Protein AF-A0A093YJV6-F1 (afdb_monomer_lite)

Foldseek 3Di:
DDDDDDDDDDDDDDDDDDDDDDDDDDDDDDDDDDDDDDDDDDDDDPPDPPDPDPPCVVVVVVVVVVVVVVVVVVVCVVCVPVVVVVVVVVVVVVVVVVVVVVVVVVVVVVVVVVVVVVVVVVVVVVVVVVD

Structure (mmCIF, N/CA/C/O backbone):
data_AF-A0A093YJV6-F1
#
_entry.id   AF-A0A093YJV6-F1
#
loop_
_atom_site.group_PDB
_atom_site.id
_atom_site.type_symbol
_atom_site.label_atom_id
_atom_site.label_alt_id
_atom_site.label_comp_id
_atom_site.label_asym_id
_atom_site.label_entity_id
_atom_site.label_seq_id
_atom_site.pdbx_PDB_ins_code
_atom_site.Cartn_x
_atom_site.Cartn_y
_atom_site.Cartn_z
_atom_site.occupancy
_atom_site.B_iso_or_equiv
_atom_site.auth_seq_id
_atom_site.auth_comp_id
_atom_site.auth_asym_id
_atom_site.auth_atom_id
_atom_site.pdbx_PDB_model_num
ATOM 1 N N . MET A 1 1 ? 26.295 18.962 10.779 1.00 40.34 1 MET A N 1
ATOM 2 C CA . MET A 1 1 ? 26.362 17.560 10.318 1.00 40.34 1 MET A CA 1
ATOM 3 C C . MET A 1 1 ? 25.933 16.682 11.474 1.00 40.34 1 MET A C 1
ATOM 5 O O . MET A 1 1 ? 26.661 16.604 12.450 1.00 40.34 1 MET A O 1
ATOM 9 N N . THR A 1 2 ? 24.748 16.083 11.401 1.00 44.16 2 THR A N 1
ATOM 10 C CA . THR A 1 2 ? 24.275 15.156 12.436 1.00 44.16 2 THR A CA 1
ATOM 11 C C . THR A 1 2 ? 23.450 14.092 11.728 1.00 44.16 2 THR A C 1
ATOM 13 O O . THR A 1 2 ? 22.290 14.324 11.390 1.00 44.16 2 THR A O 1
ATOM 16 N N . GLN A 1 3 ? 24.083 12.967 11.393 1.00 48.16 3 GLN A N 1
ATOM 17 C CA . GLN A 1 3 ? 23.383 11.819 10.828 1.00 48.16 3 GLN A CA 1
ATOM 18 C C . GLN A 1 3 ? 22.896 10.914 11.958 1.00 48.16 3 GLN A C 1
ATOM 20 O O . GLN A 1 3 ? 23.617 10.616 12.908 1.00 48.16 3 GLN A O 1
ATOM 25 N N . LYS A 1 4 ? 21.614 10.5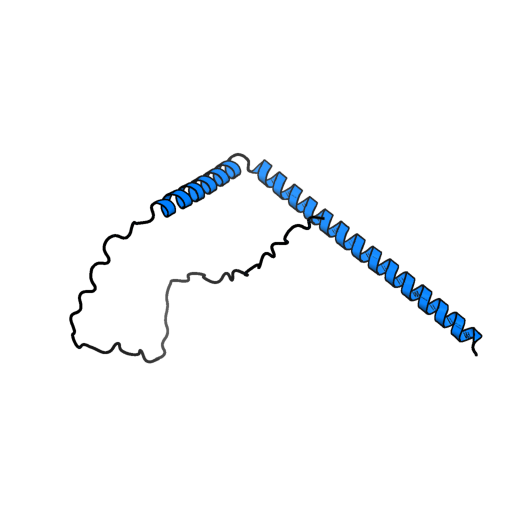67 11.848 1.00 43.31 4 LYS A N 1
ATOM 26 C CA . LYS A 1 4 ? 20.835 9.753 12.772 1.00 43.31 4 LYS A CA 1
ATOM 27 C C . LYS A 1 4 ? 21.248 8.287 12.647 1.00 43.31 4 LYS A C 1
ATOM 29 O O . LYS A 1 4 ? 21.411 7.777 11.544 1.00 43.31 4 LYS A O 1
ATOM 34 N N . SER A 1 5 ? 21.375 7.640 13.801 1.00 44.41 5 SER A N 1
ATOM 35 C CA . SER A 1 5 ? 21.604 6.205 13.951 1.00 44.41 5 SER A CA 1
ATOM 36 C C . SER A 1 5 ? 20.431 5.410 13.365 1.00 44.41 5 SER A C 1
ATOM 38 O O . SER A 1 5 ? 19.274 5.674 13.693 1.00 44.41 5 SER A O 1
ATOM 40 N N . SER A 1 6 ? 20.739 4.463 12.479 1.00 46.53 6 SER A N 1
ATOM 41 C CA . SER A 1 6 ? 19.793 3.537 11.854 1.00 46.53 6 SER A CA 1
ATOM 42 C C . SER A 1 6 ? 19.702 2.271 12.705 1.00 46.53 6 SER A C 1
ATOM 44 O O . SER A 1 6 ? 20.627 1.461 12.707 1.00 46.53 6 SER A O 1
ATOM 46 N N . ALA A 1 7 ? 18.598 2.090 13.431 1.00 50.50 7 ALA A N 1
ATOM 47 C CA . ALA A 1 7 ? 18.307 0.837 14.119 1.00 50.50 7 ALA A CA 1
ATOM 48 C C . ALA A 1 7 ? 17.743 -0.176 13.110 1.00 50.50 7 ALA A C 1
ATOM 50 O O . ALA A 1 7 ? 16.656 0.007 12.567 1.00 50.50 7 ALA A O 1
ATOM 51 N N . SER A 1 8 ? 18.518 -1.227 12.847 1.00 44.12 8 SER A N 1
ATOM 52 C CA . SER A 1 8 ? 18.137 -2.361 12.008 1.00 44.12 8 SER A CA 1
ATOM 53 C C . SER A 1 8 ? 17.265 -3.319 12.825 1.00 44.12 8 SER A C 1
ATOM 55 O O . SER A 1 8 ? 17.722 -3.859 13.832 1.00 44.12 8 SER A O 1
ATOM 57 N N . ALA A 1 9 ? 16.004 -3.507 12.433 1.00 49.84 9 ALA A N 1
ATOM 58 C CA . ALA A 1 9 ? 15.109 -4.469 13.069 1.00 49.84 9 ALA A CA 1
ATOM 59 C C . ALA A 1 9 ? 15.308 -5.854 12.435 1.00 49.84 9 ALA A C 1
ATOM 61 O O . ALA A 1 9 ? 14.970 -6.077 11.274 1.00 49.84 9 ALA A O 1
ATOM 62 N N . VAL A 1 10 ? 15.865 -6.787 13.208 1.00 43.97 10 VAL A N 1
ATOM 63 C CA . VAL A 1 10 ? 15.952 -8.206 12.846 1.00 43.97 10 VAL A CA 1
ATOM 64 C C . VAL A 1 10 ? 14.580 -8.840 13.079 1.00 43.97 10 VAL A C 1
ATOM 66 O O . VAL A 1 10 ? 14.117 -8.934 14.213 1.00 43.97 10 VAL A O 1
ATOM 69 N N . ILE A 1 11 ? 13.916 -9.256 12.003 1.00 46.47 11 ILE A N 1
ATOM 70 C CA . ILE A 1 11 ? 12.646 -9.988 12.056 1.00 46.47 11 ILE A CA 1
ATOM 71 C C . ILE A 1 11 ? 12.961 -11.477 12.241 1.00 46.47 11 ILE A C 1
ATOM 73 O O . ILE A 1 11 ? 13.577 -12.094 11.375 1.00 46.47 11 ILE A O 1
ATOM 77 N N . VAL A 1 12 ? 12.521 -12.060 13.358 1.00 48.91 12 VAL A N 1
ATOM 78 C CA . VAL A 1 12 ? 12.509 -13.517 13.570 1.00 48.91 12 VAL A CA 1
ATOM 79 C C . VAL A 1 12 ? 11.160 -14.066 13.083 1.00 48.91 12 VAL A C 1
ATOM 81 O O . VAL A 1 12 ? 10.124 -13.590 13.549 1.00 48.91 12 VAL A O 1
ATOM 84 N N . PRO A 1 13 ? 11.118 -15.050 12.167 1.00 45.19 13 PRO A N 1
ATOM 85 C CA . PRO A 1 13 ? 9.864 -15.672 11.760 1.00 45.19 13 PRO A CA 1
ATOM 86 C C . PRO A 1 13 ? 9.359 -16.649 12.832 1.00 45.19 13 PRO A C 1
ATOM 88 O O . PRO A 1 13 ? 10.087 -17.523 13.301 1.00 45.19 13 PRO A O 1
ATOM 91 N N . ILE A 1 14 ? 8.087 -16.507 13.202 1.00 52.09 14 ILE A N 1
ATOM 92 C CA . ILE A 1 14 ? 7.380 -17.383 14.141 1.00 52.09 14 ILE A CA 1
ATOM 93 C C . ILE A 1 14 ? 6.739 -18.517 13.328 1.00 52.09 14 ILE A C 1
ATOM 95 O O . ILE A 1 14 ? 5.903 -18.264 12.464 1.00 52.09 14 ILE A O 1
ATOM 99 N N . ASN A 1 15 ? 7.137 -19.763 13.591 1.00 47.72 15 ASN A N 1
ATOM 100 C CA . ASN A 1 15 ? 6.573 -20.970 12.977 1.00 47.72 15 ASN A CA 1
ATOM 101 C C . ASN A 1 15 ? 5.304 -21.401 13.745 1.00 47.72 15 ASN A C 1
ATOM 103 O O . ASN A 1 15 ? 5.414 -21.662 14.946 1.00 47.72 15 ASN A O 1
ATOM 107 N N . PRO A 1 16 ? 4.113 -21.524 13.125 1.00 43.12 16 PRO A N 1
ATOM 108 C CA . PRO A 1 16 ? 2.925 -21.997 13.823 1.00 43.12 16 PRO A CA 1
ATOM 109 C C . PRO A 1 16 ? 2.669 -23.477 13.515 1.00 43.12 16 PRO A C 1
ATOM 111 O O . PRO A 1 16 ? 1.985 -23.813 12.553 1.00 43.12 16 PRO A O 1
ATOM 114 N N . THR A 1 17 ? 3.153 -24.379 14.367 1.00 43.16 17 THR A N 1
ATOM 115 C CA . THR A 1 17 ? 2.621 -25.751 14.430 1.00 43.16 17 THR A CA 1
ATOM 116 C C . THR A 1 17 ? 2.547 -26.217 15.875 1.00 43.16 17 THR A C 1
ATOM 118 O O . THR A 1 17 ? 3.521 -26.716 16.429 1.00 43.16 17 THR A O 1
ATOM 121 N N . SER A 1 18 ? 1.370 -26.074 16.478 1.00 36.19 18 SER A N 1
ATOM 122 C CA . SER A 1 18 ? 0.953 -26.910 17.603 1.00 36.19 18 SER A CA 1
ATOM 123 C C . SER A 1 18 ? -0.568 -27.022 17.585 1.00 36.19 18 SER A C 1
ATOM 125 O O . SER A 1 18 ? -1.293 -26.261 18.221 1.00 36.19 18 SER A O 1
ATOM 127 N N . THR A 1 19 ? -1.065 -27.937 16.756 1.00 36.09 19 THR A N 1
ATOM 128 C CA . THR A 1 19 ? -2.451 -28.398 16.801 1.00 36.09 19 THR A CA 1
ATOM 129 C C . THR A 1 19 ? -2.511 -29.548 17.800 1.00 36.09 19 THR A C 1
ATOM 131 O O . THR A 1 19 ? -1.987 -30.633 17.550 1.00 36.09 19 THR A O 1
ATOM 134 N N . CYS A 1 20 ? -3.139 -29.308 18.949 1.00 30.78 20 CYS A N 1
ATOM 135 C CA . CYS A 1 20 ? -3.518 -30.351 19.893 1.00 30.78 20 CYS A CA 1
ATOM 136 C C . CYS A 1 20 ? -4.514 -31.309 19.225 1.00 30.78 20 CYS A C 1
ATOM 138 O O . CYS A 1 20 ? -5.649 -30.921 18.966 1.00 30.78 20 CYS A O 1
ATOM 140 N N . ASN A 1 21 ? -4.121 -32.564 19.009 1.00 35.34 21 ASN A N 1
ATOM 141 C CA . ASN A 1 21 ? -5.051 -33.655 18.726 1.00 35.34 21 ASN A CA 1
ATOM 142 C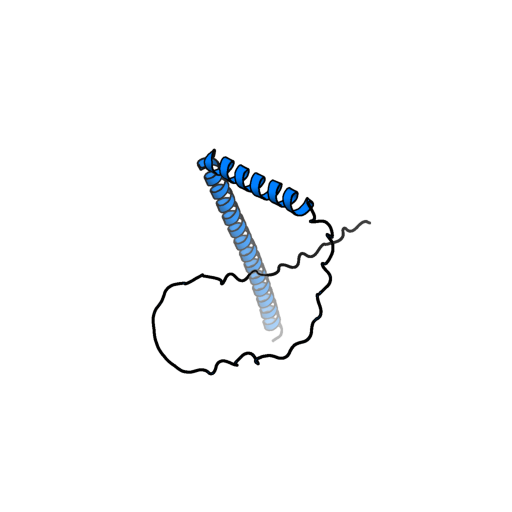 C . ASN A 1 21 ? -4.977 -34.670 19.867 1.00 35.34 21 ASN A C 1
ATOM 144 O O . ASN A 1 21 ? -4.002 -35.405 20.002 1.00 35.34 21 ASN A O 1
ATOM 148 N N . SER A 1 22 ? -6.031 -34.719 20.680 1.00 33.00 22 SER A N 1
ATOM 149 C CA . SER A 1 22 ? -6.274 -35.786 21.646 1.00 33.00 22 SER A CA 1
ATOM 150 C C . SER A 1 22 ? -7.618 -36.420 21.317 1.00 33.00 22 SER A C 1
ATOM 152 O O . SER A 1 22 ? -8.647 -35.793 21.545 1.00 33.00 22 SER A O 1
ATOM 154 N N . THR A 1 23 ? -7.612 -37.617 20.718 1.00 36.34 23 THR A N 1
ATOM 155 C CA . THR A 1 23 ? -8.415 -38.790 21.135 1.00 36.34 23 THR A CA 1
ATOM 156 C C . THR A 1 23 ? -8.250 -39.980 20.168 1.00 36.34 23 THR A C 1
ATOM 158 O O . THR A 1 23 ? -8.746 -39.985 19.052 1.00 36.34 23 THR A O 1
ATOM 161 N N . ALA A 1 24 ? -7.536 -40.996 20.668 1.00 35.97 24 ALA A N 1
ATOM 162 C CA . ALA A 1 24 ? -7.760 -42.447 20.573 1.00 35.97 24 ALA A CA 1
ATOM 163 C C . ALA A 1 24 ? -8.133 -43.130 19.227 1.00 35.97 24 ALA A C 1
ATOM 165 O O . ALA A 1 24 ? -9.277 -43.059 18.790 1.00 35.97 24 ALA A O 1
ATOM 166 N N . LYS A 1 25 ? -7.258 -44.028 18.727 1.00 36.53 25 LYS A N 1
ATOM 167 C CA . LYS A 1 25 ? -7.335 -45.508 18.913 1.00 36.53 25 LYS A CA 1
ATOM 168 C C . LYS A 1 25 ? -6.277 -46.283 18.085 1.00 36.53 25 LYS A C 1
ATOM 170 O O . LYS A 1 25 ? -6.122 -46.037 16.902 1.00 36.53 25 LYS A O 1
ATOM 175 N N . GLN A 1 26 ? -5.628 -47.248 18.760 1.00 35.91 26 GLN A N 1
ATOM 176 C CA . GLN A 1 26 ? -5.042 -48.533 18.301 1.00 35.91 26 GLN A CA 1
ATOM 177 C C . GLN A 1 26 ? -4.232 -48.600 16.985 1.00 35.91 26 GLN A C 1
ATOM 179 O O . GLN A 1 26 ? -4.807 -48.559 15.910 1.00 35.91 26 GLN A O 1
ATOM 184 N N . SER A 1 27 ? -2.943 -48.974 17.045 1.00 33.16 27 SER A N 1
ATOM 185 C CA . SER A 1 27 ? -2.495 -50.384 16.962 1.00 33.16 27 SER A CA 1
ATOM 186 C C . SER A 1 27 ? -0.958 -50.508 17.079 1.00 33.16 27 SER A C 1
ATOM 188 O O . SER A 1 27 ? -0.207 -49.760 16.465 1.00 33.16 27 SER A O 1
ATOM 190 N N . THR A 1 28 ? -0.538 -51.455 17.918 1.00 34.03 28 THR A N 1
ATOM 191 C CA . THR A 1 28 ? 0.697 -52.265 17.929 1.00 34.03 28 THR A CA 1
ATOM 192 C C . THR A 1 28 ? 1.901 -51.873 17.052 1.00 34.03 28 THR A C 1
ATOM 194 O O . THR A 1 28 ? 1.853 -52.029 15.835 1.00 34.03 28 THR A O 1
ATOM 197 N N . SER A 1 29 ? 3.056 -51.607 17.682 1.00 40.12 29 SER A N 1
ATOM 198 C CA . SER A 1 29 ? 4.308 -52.378 17.490 1.00 40.12 29 SER A CA 1
ATOM 199 C C . SER A 1 29 ? 5.428 -51.886 18.419 1.00 40.12 29 SER A C 1
ATOM 201 O O . SER A 1 29 ? 5.556 -50.701 18.701 1.00 40.12 29 SER A O 1
ATOM 203 N N . LYS A 1 30 ? 6.191 -52.847 18.948 1.00 44.56 30 LYS A N 1
ATOM 204 C CA . LYS A 1 30 ? 7.193 -52.729 20.019 1.00 44.56 30 LYS A CA 1
ATOM 205 C C . LYS A 1 30 ? 8.312 -51.732 19.688 1.00 44.56 30 LYS A C 1
ATOM 207 O O . LYS A 1 30 ? 9.019 -51.939 18.709 1.00 44.56 30 LYS A O 1
ATOM 212 N N . VAL A 1 31 ? 8.566 -50.771 20.578 1.00 34.41 31 VAL A N 1
ATOM 213 C CA . VAL A 1 31 ? 9.873 -50.109 20.724 1.00 34.41 31 VAL A CA 1
ATOM 214 C C . VAL A 1 31 ? 10.159 -49.955 22.219 1.00 34.41 31 VAL A C 1
ATOM 216 O O . VAL A 1 31 ? 9.280 -49.647 23.018 1.00 34.41 31 VAL A O 1
ATOM 219 N N . ILE A 1 32 ? 11.382 -50.309 22.584 1.00 49.16 32 ILE A N 1
ATOM 220 C CA . ILE A 1 32 ? 11.886 -50.582 23.928 1.00 49.16 32 ILE A CA 1
ATOM 221 C C . ILE A 1 32 ? 11.916 -49.287 24.753 1.00 49.16 32 ILE A C 1
ATOM 223 O O . ILE A 1 32 ? 12.552 -48.315 24.360 1.00 49.16 32 ILE A O 1
ATOM 227 N N . SER A 1 33 ? 11.234 -49.280 25.901 1.00 39.09 33 SER A N 1
ATOM 228 C CA . SER A 1 33 ? 11.331 -48.208 26.899 1.00 39.09 33 SER A CA 1
ATOM 229 C C . SER A 1 33 ? 12.690 -48.304 27.599 1.00 39.09 33 SER A C 1
ATOM 231 O O . SER A 1 33 ? 12.994 -49.382 28.115 1.00 39.09 33 SER A O 1
ATOM 233 N N . PRO A 1 34 ? 13.506 -47.239 27.699 1.00 45.03 34 PRO A N 1
ATOM 234 C CA . PRO A 1 34 ? 14.565 -47.236 28.691 1.00 45.03 34 PRO A CA 1
ATOM 235 C C . PRO A 1 34 ? 13.894 -47.138 30.064 1.00 45.03 34 PRO A C 1
ATOM 237 O O . PRO A 1 34 ? 13.127 -46.223 30.358 1.00 45.03 34 PRO A O 1
ATOM 240 N N . GLN A 1 35 ? 14.106 -48.167 30.869 1.00 44.53 35 GLN A N 1
ATOM 241 C CA . GLN A 1 35 ? 13.657 -48.258 32.249 1.00 44.53 35 GLN A CA 1
ATOM 242 C C . GLN A 1 35 ? 14.401 -47.190 33.074 1.00 44.53 35 GLN A C 1
ATOM 244 O O . GLN A 1 35 ? 15.619 -47.074 32.918 1.00 44.53 35 GLN A O 1
ATOM 249 N N . PRO A 1 36 ? 13.744 -46.402 33.945 1.00 48.72 36 PRO A N 1
ATOM 250 C CA . PRO A 1 36 ? 14.492 -45.583 34.892 1.00 48.72 36 PRO A CA 1
ATOM 251 C C . PRO A 1 36 ? 15.245 -46.519 35.858 1.00 48.72 36 PRO A C 1
ATOM 253 O O . PRO A 1 36 ? 14.658 -47.507 36.314 1.00 48.72 36 PRO A O 1
ATOM 256 N N . PRO A 1 37 ? 16.532 -46.269 36.167 1.00 50.31 37 PRO A N 1
ATOM 257 C CA . PRO A 1 37 ? 17.256 -47.096 37.121 1.00 50.31 37 PRO A CA 1
ATOM 258 C C . PRO A 1 37 ? 16.621 -46.971 38.512 1.00 50.31 37 PRO A C 1
ATOM 260 O O . PRO A 1 37 ? 16.388 -45.875 39.021 1.00 50.31 37 PRO A O 1
ATOM 263 N N . SER A 1 38 ? 16.334 -48.123 39.116 1.00 44.53 38 SER A N 1
ATOM 264 C CA . SER A 1 38 ? 15.825 -48.242 40.480 1.00 44.53 38 SER A CA 1
ATOM 265 C C . SER A 1 38 ? 16.941 -48.020 41.506 1.00 44.53 38 SER A C 1
ATOM 267 O O . SER A 1 38 ? 17.925 -48.751 41.516 1.00 44.53 38 SER A O 1
ATOM 269 N N . SER A 1 39 ? 16.696 -47.052 42.396 1.00 50.19 39 SER A N 1
ATOM 270 C CA . SER A 1 39 ? 17.132 -46.925 43.800 1.00 50.19 39 SER A CA 1
ATOM 271 C C . SER A 1 39 ? 18.622 -47.057 44.174 1.00 50.19 39 SER A C 1
ATOM 273 O O . SER A 1 39 ? 19.144 -48.165 44.257 1.00 50.19 39 SER A O 1
ATOM 275 N N . ALA A 1 40 ? 19.216 -45.951 44.641 1.00 39.34 40 ALA A N 1
ATOM 276 C CA . ALA A 1 40 ? 20.040 -45.917 45.857 1.00 39.34 40 ALA A CA 1
ATOM 277 C C . ALA A 1 40 ? 20.121 -44.481 46.415 1.00 39.34 40 ALA A C 1
ATOM 279 O O . ALA A 1 40 ? 20.281 -43.516 45.675 1.00 39.34 40 ALA A O 1
ATOM 280 N N . SER A 1 41 ? 19.961 -44.378 47.730 1.00 53.00 41 SER A N 1
ATOM 281 C CA . SER A 1 41 ? 19.844 -43.177 48.555 1.00 53.00 41 SER A CA 1
ATOM 282 C C . SER A 1 41 ? 21.068 -42.255 48.548 1.00 53.00 41 SER A C 1
ATOM 284 O O . SER A 1 41 ? 22.192 -42.735 48.654 1.00 53.00 41 SER A O 1
ATOM 286 N N . ALA A 1 42 ? 20.833 -40.941 48.604 1.00 44.38 42 ALA A N 1
ATOM 287 C CA . ALA A 1 42 ? 21.588 -40.021 49.458 1.00 44.38 42 ALA A CA 1
ATOM 288 C C . ALA A 1 42 ? 20.823 -38.698 49.600 1.00 44.38 42 ALA A C 1
ATOM 290 O O . ALA A 1 42 ? 20.706 -37.905 48.671 1.00 44.38 42 ALA A O 1
ATOM 291 N N . ASP A 1 43 ? 20.297 -38.523 50.804 1.00 52.94 43 ASP A N 1
ATOM 292 C CA . ASP A 1 43 ? 20.024 -37.265 51.480 1.00 52.94 43 ASP A CA 1
ATOM 293 C C . ASP A 1 43 ? 20.910 -36.099 51.002 1.00 52.94 43 ASP A C 1
ATOM 295 O O . ASP A 1 43 ? 22.118 -36.087 51.239 1.00 52.94 43 ASP A O 1
ATOM 299 N N . LYS A 1 44 ? 20.284 -35.126 50.335 1.00 46.94 44 LYS A N 1
ATOM 300 C CA . LYS A 1 44 ? 20.593 -33.699 50.456 1.00 46.94 44 LYS A CA 1
ATOM 301 C C . LYS A 1 44 ? 19.291 -32.943 50.262 1.00 46.94 44 LYS A C 1
ATOM 303 O O . LYS A 1 44 ? 18.851 -32.745 49.133 1.00 46.94 44 LYS A O 1
ATOM 308 N N . SER A 1 45 ? 18.675 -32.539 51.367 1.00 54.88 45 SER A N 1
ATOM 309 C CA . SER A 1 45 ? 17.710 -31.440 51.358 1.00 54.88 45 SER A CA 1
ATOM 310 C C . SER A 1 45 ? 18.325 -30.267 50.578 1.00 54.88 45 SER A C 1
ATOM 312 O O . SER A 1 45 ? 19.355 -29.743 51.020 1.00 54.88 45 SER A O 1
ATOM 314 N N . PRO A 1 46 ? 17.793 -29.866 49.408 1.00 48.75 46 PRO A N 1
ATOM 315 C CA . PRO A 1 46 ? 18.181 -28.593 48.842 1.00 48.75 46 PRO A CA 1
ATOM 316 C C . PRO A 1 46 ? 17.547 -27.552 49.753 1.00 48.75 46 PRO A C 1
ATOM 318 O O . PRO A 1 46 ? 16.326 -27.525 49.913 1.00 48.75 46 PRO A O 1
ATOM 321 N N . HIS A 1 47 ? 18.396 -26.755 50.400 1.00 47.84 47 HIS A N 1
ATOM 322 C CA . HIS A 1 47 ? 17.993 -25.561 51.122 1.00 47.84 47 HIS A CA 1
ATOM 323 C C . HIS A 1 47 ? 16.848 -24.873 50.388 1.00 47.84 47 HIS A C 1
ATOM 325 O O . HIS A 1 47 ? 16.957 -24.605 49.191 1.00 47.84 47 HIS A O 1
ATOM 331 N N . ALA A 1 48 ? 15.756 -24.637 51.120 1.00 54.09 48 ALA A N 1
ATOM 332 C CA . ALA A 1 48 ? 14.710 -23.733 50.697 1.00 54.09 48 ALA A CA 1
ATOM 333 C C . ALA A 1 48 ? 15.405 -22.470 50.193 1.00 54.09 48 ALA A C 1
ATOM 335 O O . ALA A 1 48 ? 16.095 -21.797 50.960 1.00 54.09 48 ALA A O 1
ATOM 336 N N . ILE A 1 49 ? 15.299 -22.227 48.888 1.00 51.88 49 ILE A N 1
ATOM 337 C CA . ILE A 1 49 ? 15.618 -20.927 48.324 1.00 51.88 49 ILE A CA 1
ATOM 338 C C . ILE A 1 49 ? 14.597 -20.015 48.990 1.00 51.88 49 ILE A C 1
ATOM 340 O O . ILE A 1 49 ? 13.399 -20.106 48.725 1.00 51.88 49 ILE A O 1
ATOM 344 N N . SER A 1 50 ? 15.080 -19.294 49.993 1.00 53.59 50 SER A N 1
ATOM 345 C CA . SER A 1 50 ? 14.364 -18.242 50.684 1.00 53.59 50 SER A CA 1
ATOM 346 C C . SER A 1 50 ? 13.856 -17.252 49.654 1.00 53.59 50 SER A C 1
ATOM 348 O O . SER A 1 50 ? 14.601 -16.897 48.748 1.00 53.59 50 SER A O 1
ATOM 350 N N . ASP A 1 51 ? 12.597 -16.874 49.844 1.00 56.75 51 ASP A N 1
ATOM 351 C CA . ASP A 1 51 ? 11.840 -15.801 49.210 1.00 56.75 51 ASP A CA 1
ATOM 352 C C . ASP A 1 51 ? 12.706 -14.687 48.595 1.00 56.75 51 ASP A C 1
ATOM 354 O O . ASP A 1 51 ? 12.916 -13.640 49.204 1.00 56.75 51 ASP A O 1
ATOM 358 N N . ASP A 1 52 ? 13.173 -14.893 47.365 1.00 55.81 52 ASP A N 1
ATOM 359 C CA . ASP A 1 52 ? 13.557 -13.793 46.492 1.00 55.81 52 ASP A CA 1
ATOM 360 C C . ASP A 1 52 ? 12.270 -13.344 45.800 1.00 55.81 52 ASP A C 1
ATOM 362 O O . ASP A 1 52 ? 11.780 -13.994 44.875 1.00 55.81 52 ASP A O 1
ATOM 366 N N . GLU A 1 53 ? 11.679 -12.304 46.392 1.00 55.16 53 GLU A N 1
ATOM 367 C CA . GLU A 1 53 ? 10.710 -11.358 45.835 1.00 55.16 53 GLU A CA 1
ATOM 368 C C . GLU A 1 53 ? 10.017 -11.847 44.554 1.00 55.16 53 GLU A C 1
ATOM 370 O O . GLU A 1 53 ? 10.529 -11.696 43.444 1.00 55.16 53 GLU A O 1
ATOM 375 N N . TYR A 1 54 ? 8.807 -12.401 44.700 1.00 53.72 54 TYR A N 1
ATOM 376 C CA . TYR A 1 54 ? 7.873 -12.456 43.578 1.00 53.72 54 TYR A CA 1
ATOM 377 C C . TYR A 1 54 ? 7.751 -11.029 43.032 1.00 53.72 54 TYR A C 1
ATOM 379 O O . TYR A 1 54 ? 7.212 -10.151 43.704 1.00 53.72 54 TYR A O 1
ATOM 387 N N . ASP A 1 55 ? 8.320 -10.807 41.849 1.00 59.78 55 ASP A N 1
ATOM 388 C CA . ASP A 1 55 ? 8.302 -9.539 41.133 1.00 59.78 55 ASP A CA 1
ATOM 389 C C . ASP A 1 55 ? 6.844 -9.157 40.835 1.00 59.78 55 ASP A C 1
ATOM 391 O O . ASP A 1 55 ? 6.244 -9.588 39.845 1.00 59.78 55 ASP A O 1
ATOM 395 N N . ASP A 1 56 ? 6.256 -8.366 41.734 1.00 57.88 56 ASP A N 1
ATOM 396 C CA . ASP A 1 56 ? 4.874 -7.870 41.672 1.00 57.88 56 ASP A CA 1
ATOM 397 C C . ASP A 1 56 ? 4.625 -7.045 40.383 1.00 57.88 56 ASP A C 1
ATOM 399 O O . ASP A 1 56 ? 3.485 -6.839 39.956 1.00 57.88 56 ASP A O 1
ATOM 403 N N . SER A 1 57 ? 5.702 -6.650 39.686 1.00 55.25 57 SER A N 1
ATOM 404 C CA . SER A 1 57 ? 5.689 -5.929 38.405 1.00 55.25 57 SER A CA 1
ATOM 405 C C . SER A 1 57 ? 5.216 -6.781 37.217 1.00 55.25 57 SER A C 1
ATOM 407 O O . SER A 1 57 ? 4.733 -6.235 36.214 1.00 55.25 57 SER A O 1
ATOM 409 N N . ALA A 1 58 ? 5.312 -8.115 37.298 1.00 58.22 58 ALA A N 1
ATOM 410 C CA . ALA A 1 58 ? 4.763 -8.999 36.266 1.00 58.22 58 ALA A CA 1
ATOM 411 C C . ALA A 1 58 ? 3.224 -8.931 36.232 1.00 58.22 58 ALA A C 1
ATOM 413 O O . ALA A 1 58 ? 2.622 -8.997 35.161 1.00 58.22 58 ALA A O 1
ATOM 414 N N . SER A 1 59 ? 2.579 -8.713 37.385 1.00 62.66 59 SER A N 1
ATOM 415 C CA . SER A 1 59 ? 1.115 -8.644 37.458 1.00 62.66 59 SER A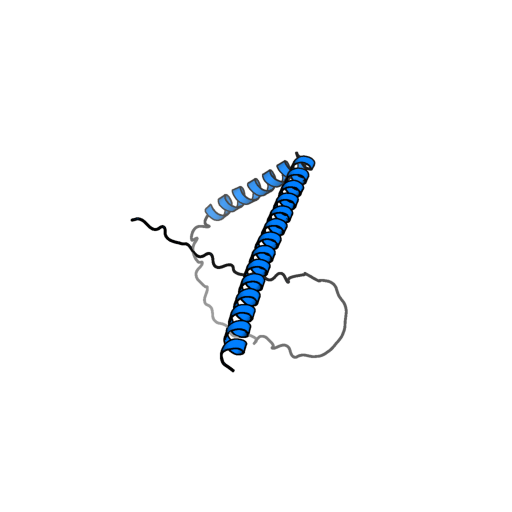 CA 1
ATOM 416 C C . SER A 1 59 ? 0.553 -7.338 36.886 1.00 62.66 59 SER A C 1
ATOM 418 O O . SER A 1 59 ? -0.513 -7.337 36.267 1.00 62.66 59 SER A O 1
ATOM 420 N N . GLU A 1 60 ? 1.275 -6.226 37.041 1.00 73.50 60 GLU A N 1
ATOM 421 C CA . GLU A 1 60 ? 0.802 -4.913 36.604 1.00 73.50 60 GLU A CA 1
ATOM 422 C C . GLU A 1 60 ? 0.875 -4.759 35.075 1.00 73.50 60 GLU A C 1
ATOM 424 O O . GLU A 1 60 ? -0.068 -4.278 34.437 1.00 73.50 60 GLU A O 1
ATOM 429 N N . SER A 1 61 ? 1.953 -5.245 34.459 1.00 75.88 61 SER A N 1
ATOM 430 C CA . SER A 1 61 ? 2.086 -5.278 32.997 1.00 75.88 61 SER A CA 1
ATOM 431 C C . SER A 1 61 ? 1.030 -6.176 32.338 1.00 75.88 61 SER A C 1
ATOM 433 O O . SER A 1 61 ? 0.368 -5.750 31.382 1.00 75.88 61 SER A O 1
ATOM 435 N N . ASP A 1 62 ? 0.785 -7.361 32.903 1.00 84.44 62 ASP A N 1
ATOM 436 C CA . ASP A 1 62 ? -0.299 -8.249 32.480 1.00 84.44 62 ASP A CA 1
ATOM 437 C C . ASP A 1 62 ? -1.673 -7.587 32.650 1.00 84.44 62 ASP A C 1
ATOM 439 O O . ASP A 1 62 ? -2.510 -7.629 31.741 1.00 84.44 62 ASP A O 1
ATOM 443 N N . TYR A 1 63 ? -1.910 -6.902 33.770 1.00 80.94 63 TYR A N 1
ATOM 444 C CA . TYR A 1 63 ? -3.152 -6.171 34.019 1.00 80.94 63 TYR A CA 1
ATOM 445 C C . TYR A 1 63 ? -3.430 -5.114 32.940 1.00 80.94 63 TYR A C 1
ATOM 447 O O . TYR A 1 63 ? -4.532 -5.090 32.372 1.00 80.94 63 TYR A O 1
ATOM 455 N N . TYR A 1 64 ? -2.442 -4.285 32.585 1.00 86.62 64 TYR A N 1
ATOM 456 C CA . TYR A 1 64 ? -2.601 -3.304 31.506 1.00 86.62 64 TYR A CA 1
ATOM 457 C C . TYR A 1 64 ? -2.820 -3.968 30.146 1.00 86.62 64 TYR A C 1
ATOM 459 O O . TYR A 1 64 ? -3.654 -3.494 29.366 1.00 86.62 64 TYR A O 1
ATOM 467 N N . PHE A 1 65 ? -2.132 -5.075 29.859 1.00 88.31 65 PHE A N 1
ATOM 468 C CA . PHE A 1 65 ? -2.311 -5.822 28.615 1.00 88.31 65 PHE A CA 1
ATOM 469 C C . PHE A 1 65 ? -3.737 -6.375 28.485 1.00 88.31 65 PHE A C 1
ATOM 471 O O . PHE A 1 65 ? -4.421 -6.117 27.486 1.00 88.31 65 PHE A O 1
ATOM 478 N N . PHE A 1 66 ? -4.235 -7.074 29.508 1.00 88.69 66 PHE A N 1
ATOM 479 C CA . PHE A 1 66 ? -5.587 -7.636 29.498 1.00 88.69 66 PHE A CA 1
ATOM 480 C C . PHE A 1 66 ? -6.666 -6.554 29.465 1.00 88.69 66 PHE A C 1
ATOM 482 O O . PHE A 1 66 ? -7.677 -6.707 28.767 1.00 88.69 66 PHE A O 1
ATOM 489 N N . ASN A 1 67 ? -6.464 -5.449 30.186 1.00 89.69 67 ASN A N 1
ATOM 490 C CA . ASN A 1 67 ? -7.419 -4.349 30.184 1.00 89.69 67 ASN A CA 1
ATOM 491 C C . ASN A 1 67 ? -7.451 -3.639 28.818 1.00 89.69 67 ASN A C 1
ATOM 493 O O . ASN A 1 67 ? -8.534 -3.379 28.291 1.00 89.69 67 ASN A O 1
ATOM 497 N N . SER A 1 68 ? -6.291 -3.458 28.181 1.00 88.56 68 SER A N 1
ATOM 498 C CA . SER A 1 68 ? -6.187 -2.911 26.820 1.00 88.56 68 SER A CA 1
ATOM 499 C C . SER A 1 68 ? -6.883 -3.805 25.791 1.00 88.56 68 SER A C 1
ATOM 501 O O . SER A 1 68 ? -7.682 -3.324 24.987 1.00 88.56 68 SER A O 1
ATOM 503 N N . GLN A 1 69 ? -6.666 -5.124 25.844 1.00 90.94 69 GLN A N 1
ATOM 504 C CA . GLN A 1 69 ? -7.344 -6.074 24.952 1.00 90.94 69 GLN A CA 1
ATOM 505 C C . GLN A 1 69 ? -8.868 -6.043 25.126 1.00 90.94 69 GLN A C 1
ATOM 507 O O . GLN A 1 69 ? -9.629 -6.090 24.152 1.00 90.94 69 GLN A O 1
ATOM 512 N N . ARG A 1 70 ? -9.334 -5.916 26.372 1.00 92.94 70 ARG A N 1
ATOM 513 C CA . ARG A 1 70 ? -10.760 -5.780 26.681 1.00 92.94 70 ARG A CA 1
ATOM 514 C C . ARG A 1 70 ? -11.340 -4.490 26.104 1.00 92.94 70 ARG A C 1
ATOM 516 O O . ARG A 1 70 ? -12.446 -4.516 25.564 1.00 92.94 70 ARG A O 1
ATOM 523 N N . GLU A 1 71 ? -10.629 -3.374 26.212 1.00 90.94 71 GLU A N 1
ATOM 524 C CA . GLU A 1 71 ? -11.062 -2.104 25.629 1.00 90.94 71 GLU A CA 1
ATOM 525 C C . GLU A 1 71 ? -11.130 -2.170 24.107 1.00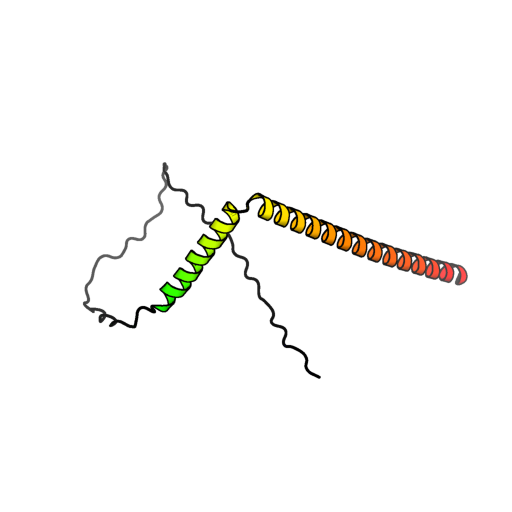 90.94 71 GLU A C 1
ATOM 527 O O . GLU A 1 71 ? -12.154 -1.795 23.535 1.00 90.94 71 GLU A O 1
ATOM 532 N N . VAL A 1 72 ? -10.112 -2.732 23.451 1.00 88.75 72 VAL A N 1
ATOM 533 C CA . VAL A 1 72 ? -10.124 -2.955 21.997 1.00 88.75 72 VAL A CA 1
ATOM 534 C C . VAL A 1 72 ? -11.356 -3.763 21.591 1.00 88.75 72 VAL A C 1
ATOM 536 O O . VAL A 1 72 ? -12.084 -3.351 20.685 1.00 88.75 72 VAL A O 1
ATOM 539 N N . LYS A 1 73 ? -11.659 -4.856 22.301 1.00 91.50 73 LYS A N 1
ATOM 540 C CA . LYS A 1 73 ? -12.854 -5.668 22.036 1.00 91.50 73 LYS A CA 1
ATOM 541 C C . LYS A 1 73 ? -14.151 -4.864 22.198 1.00 91.50 73 LYS A C 1
ATOM 543 O O . LYS A 1 73 ? -14.999 -4.894 21.307 1.00 91.50 73 LYS A O 1
ATOM 548 N N . LYS A 1 74 ? -14.273 -4.062 23.263 1.00 92.56 74 LYS A N 1
ATOM 549 C CA . LYS A 1 74 ? -15.419 -3.153 23.458 1.00 92.56 74 LYS A CA 1
ATOM 550 C C . LYS A 1 74 ? -15.563 -2.156 22.305 1.00 92.56 74 LYS A C 1
ATOM 552 O O . LYS A 1 74 ? -16.680 -1.897 21.863 1.00 92.56 74 LYS A O 1
ATOM 557 N N . TYR A 1 75 ? -14.466 -1.595 21.796 1.00 89.50 75 TYR A N 1
ATOM 558 C CA . TYR A 1 75 ? -14.507 -0.674 20.654 1.00 89.50 75 TYR A CA 1
ATOM 559 C C . TYR A 1 75 ? -14.936 -1.367 19.356 1.00 89.50 75 TYR A C 1
ATOM 561 O O . TYR A 1 75 ? -15.719 -0.790 18.594 1.00 89.50 75 TYR A O 1
ATOM 569 N N . GLN A 1 76 ? -14.474 -2.597 19.120 1.00 89.31 76 GLN A N 1
ATOM 570 C CA . GLN A 1 76 ? -14.888 -3.402 17.967 1.00 89.31 76 GLN A CA 1
ATOM 571 C C . GLN A 1 76 ? -16.391 -3.717 18.007 1.00 89.31 76 GLN A C 1
ATOM 573 O O . GLN A 1 76 ? -17.072 -3.567 16.993 1.00 89.31 76 GLN A O 1
ATOM 578 N N . GLU A 1 77 ? -16.921 -4.071 19.180 1.00 92.44 77 GLU A N 1
ATOM 579 C CA . GLU A 1 77 ? -18.353 -4.332 19.390 1.00 92.44 77 GLU A CA 1
ATOM 580 C C . GLU A 1 77 ? -19.203 -3.056 19.294 1.00 92.44 77 GLU A C 1
ATOM 582 O O . GLU A 1 77 ? -20.305 -3.077 18.746 1.00 92.44 77 GLU A O 1
ATOM 587 N N . LYS A 1 78 ? -18.685 -1.921 19.779 1.00 95.44 78 LYS A N 1
ATOM 588 C CA . LYS A 1 78 ? -19.386 -0.630 19.750 1.00 95.44 78 LYS A CA 1
ATOM 589 C C . LYS A 1 78 ? -19.476 -0.034 18.343 1.00 95.44 78 LYS A C 1
ATOM 591 O O . LYS A 1 78 ? -20.442 0.666 18.039 1.00 95.44 78 LYS A O 1
ATOM 596 N N . TYR A 1 79 ? -18.487 -0.283 17.479 1.00 93.88 79 TYR A N 1
ATOM 597 C CA . TYR A 1 79 ? -18.415 0.330 16.147 1.00 93.88 79 TYR A CA 1
ATOM 598 C C . TYR A 1 79 ? -18.052 -0.645 15.011 1.00 93.88 79 TYR A C 1
ATOM 600 O O . TYR A 1 79 ? -17.157 -0.345 14.211 1.00 93.88 79 TYR A O 1
ATOM 608 N N . PRO A 1 80 ? -18.782 -1.760 14.840 1.00 90.00 80 PRO A N 1
ATOM 609 C CA . PRO A 1 80 ? -18.415 -2.807 13.887 1.00 90.00 80 PRO A CA 1
ATOM 610 C C . PRO A 1 80 ? -18.357 -2.282 12.447 1.00 90.00 80 PRO A C 1
ATOM 612 O O . PRO A 1 80 ? -17.402 -2.540 11.719 1.00 90.00 80 PRO A O 1
ATOM 615 N N . LYS A 1 81 ? -19.328 -1.448 12.050 1.00 93.50 81 LYS A N 1
ATOM 616 C CA . LYS A 1 81 ? -19.387 -0.860 10.701 1.00 93.50 81 LYS A CA 1
ATOM 617 C C . LYS A 1 81 ? -18.274 0.155 10.438 1.00 93.50 81 LYS A C 1
ATOM 619 O O . LYS A 1 81 ? -17.751 0.203 9.331 1.00 93.50 81 LYS A O 1
ATOM 624 N N . LYS A 1 82 ? -17.895 0.966 11.436 1.00 91.62 82 LYS A N 1
ATOM 625 C CA . LYS A 1 82 ? -16.804 1.945 11.271 1.00 91.62 82 LYS A CA 1
ATOM 626 C C . LYS A 1 82 ? -15.466 1.230 11.134 1.00 91.62 82 LYS A C 1
ATOM 628 O O . LYS A 1 82 ? -14.673 1.609 10.283 1.00 91.62 82 LYS A O 1
ATOM 633 N N . LEU A 1 83 ? -15.247 0.174 11.918 1.00 91.69 83 LEU A N 1
ATOM 634 C CA . LEU A 1 83 ? -14.037 -0.636 11.831 1.00 91.69 83 LEU A CA 1
ATOM 635 C C . LEU A 1 83 ? -13.936 -1.362 10.480 1.00 91.69 83 LEU A C 1
ATOM 637 O O . LEU A 1 83 ? -12.872 -1.367 9.869 1.00 91.69 83 LEU A O 1
ATOM 641 N N . GLN A 1 84 ? -15.049 -1.917 9.987 1.00 92.44 84 GLN A N 1
ATOM 642 C CA . GLN A 1 84 ? -15.119 -2.512 8.648 1.00 92.44 84 GLN A CA 1
ATOM 643 C C . GLN A 1 84 ? -14.840 -1.481 7.553 1.00 92.44 84 GLN A C 1
ATOM 645 O O . GLN A 1 84 ? -14.046 -1.750 6.662 1.00 92.44 84 GLN A O 1
ATOM 650 N N . LEU A 1 85 ? -15.433 -0.288 7.641 1.00 94.25 85 LEU A N 1
ATOM 651 C CA . LEU A 1 85 ? -15.196 0.783 6.675 1.00 94.25 85 LEU A CA 1
ATOM 652 C C . LEU A 1 85 ? -13.733 1.239 6.668 1.00 94.25 85 LEU A C 1
ATOM 654 O O . LEU A 1 85 ? -13.168 1.444 5.601 1.00 94.25 85 LEU A O 1
ATOM 658 N N . VAL A 1 86 ? -13.112 1.386 7.842 1.00 94.75 86 VAL A N 1
ATOM 659 C CA . VAL A 1 86 ? -11.683 1.713 7.944 1.00 94.75 86 VAL A CA 1
ATOM 660 C C . VAL A 1 86 ? -10.842 0.603 7.324 1.00 94.75 86 VAL A C 1
ATOM 662 O O . VAL A 1 86 ? -9.976 0.902 6.511 1.00 94.75 86 VAL A O 1
ATOM 665 N N . ARG A 1 87 ? -11.129 -0.668 7.637 1.00 94.38 87 ARG A N 1
ATOM 666 C CA . ARG A 1 87 ? -10.419 -1.808 7.042 1.00 94.38 87 ARG A CA 1
ATOM 667 C C . ARG A 1 87 ? -10.531 -1.804 5.516 1.00 94.38 87 ARG A C 1
ATOM 669 O O . ARG A 1 87 ? -9.512 -1.922 4.856 1.00 94.38 87 ARG A O 1
ATOM 676 N N . LEU A 1 88 ? -11.735 -1.612 4.973 1.00 96.44 88 LEU A N 1
ATOM 677 C CA . LEU A 1 88 ? -11.959 -1.543 3.527 1.00 96.44 88 LEU A CA 1
ATOM 678 C C . LEU A 1 88 ? -11.177 -0.396 2.880 1.00 96.44 88 LEU A C 1
ATOM 680 O O . LEU A 1 88 ? -10.508 -0.619 1.881 1.00 96.44 88 LEU A O 1
ATOM 684 N N . LYS A 1 89 ? -11.205 0.804 3.473 1.00 96.38 89 LYS A N 1
ATOM 685 C CA . LYS A 1 89 ? -10.453 1.961 2.961 1.00 96.38 89 LYS A CA 1
ATOM 686 C C . LYS A 1 89 ? -8.944 1.741 2.982 1.00 96.38 89 LYS A C 1
ATOM 688 O O . LYS A 1 89 ? -8.262 2.148 2.051 1.00 96.38 89 LYS A O 1
ATOM 693 N N . VAL A 1 90 ? -8.426 1.111 4.037 1.00 97.06 90 VAL A N 1
ATOM 694 C CA . VAL A 1 90 ? -7.002 0.760 4.121 1.00 97.06 90 VAL A CA 1
ATOM 695 C C . VAL A 1 90 ? -6.651 -0.262 3.042 1.00 97.06 90 VAL A C 1
ATOM 697 O O . VAL A 1 90 ? -5.687 -0.048 2.318 1.00 97.06 90 VAL A O 1
ATOM 700 N N . SER A 1 91 ? -7.459 -1.311 2.864 1.00 95.94 91 SER A N 1
ATOM 701 C CA . SER A 1 91 ? -7.242 -2.301 1.801 1.00 95.94 91 SER A CA 1
ATOM 702 C C . SER A 1 91 ? -7.287 -1.681 0.400 1.00 95.94 91 SER A C 1
ATOM 704 O O . SER A 1 91 ? -6.402 -1.941 -0.406 1.00 95.94 91 SER A O 1
ATOM 706 N N . GLU A 1 92 ? -8.255 -0.806 0.121 1.00 97.06 92 GLU A N 1
ATOM 707 C CA . GLU A 1 92 ? -8.338 -0.067 -1.146 1.00 97.06 92 GLU A CA 1
ATOM 708 C C . GLU A 1 92 ? -7.103 0.822 -1.366 1.00 97.06 92 GLU A C 1
ATOM 710 O O . GLU A 1 92 ? -6.545 0.876 -2.463 1.00 97.06 92 GLU A O 1
ATOM 715 N N . GLN A 1 93 ? -6.634 1.510 -0.324 1.00 97.50 93 GLN A N 1
ATOM 716 C CA . GLN A 1 93 ? -5.423 2.322 -0.406 1.00 97.50 93 GLN A CA 1
ATOM 717 C C . GLN A 1 93 ? -4.176 1.462 -0.670 1.00 97.50 93 GLN A C 1
ATOM 719 O O . GLN A 1 93 ? -3.338 1.845 -1.486 1.00 97.50 93 GLN A O 1
ATOM 724 N N . GLU A 1 94 ? -4.051 0.304 -0.020 1.00 97.25 94 GLU A N 1
ATOM 725 C CA . GLU A 1 94 ? -2.956 -0.643 -0.254 1.00 97.25 94 GLU A CA 1
ATOM 726 C C . GLU A 1 94 ? -2.953 -1.176 -1.691 1.00 97.25 94 GLU A C 1
ATOM 728 O O . GLU A 1 94 ? -1.894 -1.248 -2.317 1.00 97.25 94 GLU A O 1
ATOM 733 N N . GLU A 1 95 ? -4.118 -1.528 -2.237 1.00 97.56 95 GLU A N 1
ATOM 734 C CA . GLU A 1 95 ? -4.247 -1.965 -3.631 1.00 97.56 95 GLU A CA 1
ATOM 735 C C . GLU A 1 95 ? -3.880 -0.850 -4.613 1.00 97.56 95 GLU A C 1
ATOM 737 O O . GLU A 1 95 ? -3.113 -1.082 -5.549 1.00 97.56 95 GLU A O 1
ATOM 742 N N . ASN A 1 96 ? -4.335 0.379 -4.362 1.00 97.19 96 ASN A N 1
ATOM 743 C CA . ASN A 1 96 ? -3.974 1.537 -5.179 1.00 97.19 96 ASN A CA 1
ATOM 744 C C . ASN A 1 96 ? -2.464 1.816 -5.166 1.00 97.19 96 ASN A C 1
ATOM 746 O O . ASN A 1 96 ? -1.881 2.097 -6.214 1.00 97.19 96 ASN A O 1
ATOM 750 N N . LEU A 1 97 ? -1.809 1.703 -4.006 1.00 98.00 97 LEU A N 1
ATOM 751 C CA . LEU A 1 97 ? -0.355 1.856 -3.901 1.00 98.00 97 LEU A CA 1
ATOM 752 C C . LEU A 1 97 ? 0.390 0.752 -4.661 1.00 98.00 97 LEU A C 1
ATOM 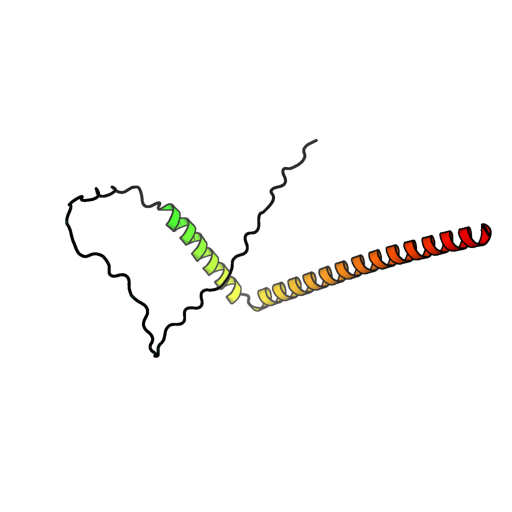754 O O . LEU A 1 97 ? 1.362 1.041 -5.358 1.00 98.00 97 LEU A O 1
ATOM 758 N N . LYS A 1 98 ? -0.080 -0.500 -4.582 1.00 97.94 98 LYS A N 1
ATOM 759 C CA . LYS A 1 98 ? 0.488 -1.611 -5.364 1.00 97.94 98 LYS A CA 1
ATOM 760 C C . LYS A 1 98 ? 0.350 -1.368 -6.865 1.00 97.94 98 LYS A C 1
ATOM 762 O O . LYS A 1 98 ? 1.311 -1.576 -7.598 1.00 97.94 98 LYS A O 1
ATOM 767 N N . LEU A 1 99 ? -0.812 -0.901 -7.320 1.00 97.88 99 LEU A N 1
ATOM 768 C CA . LEU A 1 99 ? -1.037 -0.573 -8.729 1.00 97.88 99 LEU A CA 1
ATOM 769 C C . LEU A 1 99 ? -0.109 0.549 -9.211 1.00 97.88 99 LEU A C 1
ATOM 771 O O . LEU A 1 99 ? 0.475 0.422 -10.285 1.00 97.88 99 LEU A O 1
ATOM 775 N N . GLN A 1 100 ? 0.072 1.611 -8.419 1.00 97.06 100 GLN A N 1
ATOM 776 C CA . GLN A 1 100 ? 1.018 2.684 -8.749 1.00 97.06 100 GLN A CA 1
ATOM 777 C C . GLN A 1 100 ? 2.457 2.174 -8.844 1.00 97.06 100 GLN A C 1
ATOM 779 O O . GLN A 1 100 ? 3.175 2.549 -9.768 1.00 97.06 100 GLN A O 1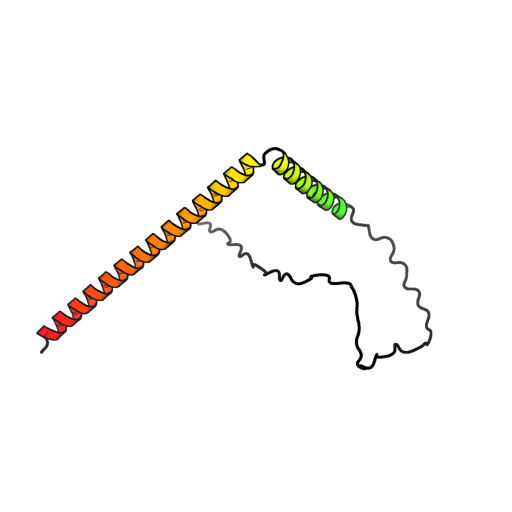
ATOM 784 N N . LEU A 1 101 ? 2.868 1.297 -7.923 1.00 98.12 101 LEU A N 1
ATOM 785 C CA . LEU A 1 101 ? 4.204 0.705 -7.945 1.00 98.12 101 LEU A CA 1
ATOM 786 C C . LEU A 1 101 ? 4.433 -0.111 -9.223 1.00 98.12 101 LEU A C 1
ATOM 788 O O . LEU A 1 101 ? 5.443 0.080 -9.894 1.00 98.12 101 LEU A O 1
ATOM 792 N N . VAL A 1 102 ? 3.469 -0.958 -9.596 1.00 98.06 102 VAL A N 1
ATOM 793 C CA . VAL A 1 102 ? 3.537 -1.762 -10.827 1.00 98.06 102 VAL A CA 1
ATOM 794 C C . VAL A 1 102 ? 3.592 -0.876 -12.073 1.00 98.06 102 VAL A C 1
ATOM 796 O O . VAL A 1 102 ? 4.362 -1.151 -12.988 1.00 98.06 102 VAL A O 1
ATOM 799 N N . GLN A 1 103 ? 2.804 0.202 -12.126 1.00 97.31 103 GLN A N 1
ATOM 800 C CA . GLN A 1 103 ? 2.851 1.147 -13.248 1.00 97.31 103 GLN A CA 1
ATOM 801 C C . GLN A 1 103 ? 4.215 1.829 -13.372 1.00 97.31 103 GLN A C 1
ATOM 803 O O . GLN A 1 103 ? 4.718 1.992 -14.482 1.00 97.31 103 GLN A O 1
ATOM 808 N N . LEU A 1 104 ? 4.813 2.212 -12.244 1.00 97.75 104 LEU A N 1
ATOM 809 C CA . LEU A 1 104 ? 6.127 2.842 -12.221 1.00 97.75 104 LEU A CA 1
ATOM 810 C C . LEU A 1 104 ? 7.216 1.872 -12.698 1.00 97.75 104 LEU A C 1
ATOM 812 O O . LEU A 1 104 ? 8.023 2.242 -13.547 1.00 97.75 104 LEU A O 1
ATOM 816 N N . GLU A 1 105 ? 7.182 0.623 -12.232 1.00 97.75 105 GLU A N 1
ATOM 817 C CA . GLU A 1 105 ? 8.113 -0.426 -12.662 1.00 97.75 105 GLU A CA 1
ATOM 818 C C . GLU A 1 105 ? 7.976 -0.739 -14.162 1.00 97.75 105 GLU A C 1
ATOM 820 O O . GLU A 1 105 ? 8.977 -0.838 -14.873 1.00 97.75 105 GLU A O 1
ATOM 825 N N . LEU A 1 106 ? 6.746 -0.829 -14.680 1.00 97.25 106 LEU A N 1
ATOM 826 C CA . LEU A 1 106 ? 6.510 -1.015 -16.115 1.00 97.25 106 LEU A CA 1
ATOM 827 C C . LEU A 1 106 ? 7.033 0.166 -16.938 1.00 97.25 106 LEU A C 1
ATOM 829 O O . LEU A 1 106 ? 7.679 -0.045 -17.962 1.00 97.25 106 LEU A O 1
ATOM 833 N N . SER A 1 107 ? 6.800 1.399 -16.482 1.00 96.19 107 SER A N 1
ATOM 834 C CA . SER A 1 107 ? 7.316 2.598 -17.151 1.00 96.19 107 SER A CA 1
ATOM 835 C C . SER A 1 107 ? 8.845 2.594 -17.210 1.00 96.19 107 SER A C 1
ATOM 837 O O . SER A 1 107 ? 9.422 2.888 -18.257 1.00 96.19 107 SER A O 1
ATOM 839 N N . GLU A 1 108 ? 9.509 2.226 -16.115 1.00 96.75 108 GLU A N 1
ATOM 840 C CA . GLU A 1 108 ? 10.969 2.109 -16.065 1.00 96.75 108 GLU A CA 1
ATOM 841 C C . GLU A 1 108 ? 11.483 1.024 -17.025 1.00 96.75 108 GLU A C 1
ATOM 843 O O . GLU A 1 108 ? 12.442 1.242 -17.774 1.00 96.75 108 GLU A O 1
ATOM 848 N N . GLN A 1 109 ? 10.825 -0.138 -17.066 1.00 96.50 109 GLN A N 1
ATOM 849 C CA . GLN A 1 109 ? 11.173 -1.206 -18.007 1.00 96.50 109 GLN A CA 1
ATOM 850 C C . GLN A 1 109 ? 10.998 -0.772 -19.468 1.00 96.50 109 GLN A C 1
ATOM 852 O O . GLN A 1 109 ? 11.853 -1.074 -20.308 1.00 96.50 109 GLN A O 1
ATOM 857 N N . GLU A 1 110 ? 9.931 -0.041 -19.788 1.00 96.12 110 GLU A N 1
ATOM 858 C CA . GLU A 1 110 ? 9.697 0.479 -21.136 1.00 96.12 110 GLU A CA 1
ATOM 859 C C . GLU A 1 110 ? 10.758 1.496 -21.568 1.00 96.12 110 GLU A C 1
ATOM 861 O O . GLU A 1 110 ? 11.217 1.454 -22.716 1.00 96.12 110 GLU A O 1
ATOM 866 N N . GLU A 1 111 ? 11.160 2.409 -20.682 1.00 96.00 111 GLU A N 1
ATOM 867 C CA . GLU A 1 111 ? 12.227 3.372 -20.972 1.00 96.00 111 GLU A CA 1
ATOM 868 C C . GLU A 1 111 ? 13.574 2.680 -21.188 1.00 96.00 111 GLU A C 1
ATOM 870 O O . GLU A 1 111 ? 14.258 2.959 -22.180 1.00 96.00 111 GLU A O 1
ATOM 875 N N . ASN A 1 112 ? 13.912 1.705 -20.342 1.00 95.50 112 ASN A N 1
ATOM 876 C CA . ASN A 1 112 ? 15.121 0.900 -20.504 1.00 95.50 112 ASN A CA 1
ATOM 877 C C . ASN A 1 112 ? 15.127 0.139 -21.838 1.00 95.50 112 ASN A C 1
ATOM 879 O O . ASN A 1 112 ? 16.131 0.142 -22.558 1.00 95.50 112 ASN A O 1
ATOM 883 N N . LEU A 1 113 ? 13.995 -0.455 -22.228 1.00 95.94 113 LEU A N 1
ATOM 884 C CA . LEU A 1 113 ? 13.871 -1.143 -23.513 1.00 95.94 113 LEU A CA 1
ATOM 885 C C . LEU A 1 113 ? 14.030 -0.174 -24.697 1.00 95.94 113 LEU A C 1
ATOM 887 O O . LEU A 1 113 ? 14.682 -0.506 -25.692 1.00 95.94 113 LEU A O 1
ATOM 891 N N . LYS A 1 114 ? 13.448 1.030 -24.612 1.00 95.81 114 LYS A N 1
ATOM 892 C CA . LYS A 1 114 ? 13.607 2.073 -25.643 1.00 95.81 114 LYS A CA 1
ATOM 893 C C . LYS A 1 114 ? 15.070 2.483 -25.786 1.00 95.81 114 LYS A C 1
ATOM 895 O O . LYS A 1 114 ? 15.554 2.586 -26.916 1.00 95.81 114 LYS A O 1
ATOM 900 N N . LEU A 1 115 ? 15.773 2.661 -24.669 1.00 95.31 115 LEU A N 1
ATOM 901 C CA . LEU A 1 115 ? 17.190 3.011 -24.664 1.00 95.31 115 LEU A CA 1
ATOM 902 C C . LEU A 1 115 ? 18.037 1.922 -25.337 1.00 95.31 115 LEU A C 1
ATOM 904 O O . LEU A 1 115 ? 18.812 2.231 -26.245 1.00 95.31 115 LEU A O 1
ATOM 908 N N . GLN A 1 116 ? 17.817 0.654 -24.979 1.00 94.81 116 GLN A N 1
ATOM 909 C CA . GLN A 1 116 ? 18.510 -0.483 -25.597 1.00 94.81 116 GLN A CA 1
ATOM 910 C C . GLN A 1 116 ? 18.254 -0.573 -27.105 1.00 94.81 116 GLN A C 1
ATOM 912 O O . GLN A 1 116 ? 19.185 -0.776 -27.884 1.00 94.81 116 GLN A O 1
ATOM 917 N N . ARG A 1 117 ? 17.005 -0.377 -27.551 1.00 95.12 117 ARG A N 1
ATOM 918 C CA . ARG A 1 117 ? 16.674 -0.363 -28.987 1.00 95.12 117 ARG A CA 1
ATOM 919 C C . ARG A 1 117 ? 17.384 0.765 -29.730 1.00 95.12 117 ARG A C 1
ATOM 921 O O . ARG A 1 117 ? 17.874 0.549 -30.837 1.00 95.12 117 ARG A O 1
ATOM 928 N N . HIS A 1 118 ? 17.438 1.956 -29.139 1.00 95.56 118 HIS A N 1
ATOM 929 C CA . HIS A 1 118 ? 18.135 3.096 -29.729 1.00 95.56 118 HIS A CA 1
ATOM 930 C C . HIS A 1 118 ? 19.648 2.851 -29.825 1.00 95.56 118 HIS A C 1
ATOM 932 O O . HIS A 1 118 ? 20.269 3.166 -30.840 1.00 95.56 118 HIS A O 1
ATOM 938 N N . GLU A 1 119 ? 20.249 2.256 -28.796 1.00 94.12 119 GLU A N 1
ATOM 939 C CA . GLU A 1 119 ? 21.663 1.886 -28.806 1.00 94.12 119 GLU A CA 1
ATOM 940 C C . GLU A 1 119 ? 21.981 0.821 -29.861 1.00 94.12 119 GLU A C 1
ATOM 942 O O . GLU A 1 119 ? 22.889 1.032 -30.666 1.00 94.12 119 GLU A O 1
ATOM 947 N N . LEU A 1 120 ? 21.186 -0.251 -29.945 1.00 93.56 120 LEU A N 1
ATOM 948 C CA . LEU A 1 120 ? 21.332 -1.262 -30.998 1.00 93.56 120 LEU A CA 1
ATOM 949 C C . LEU A 1 120 ? 21.229 -0.649 -32.396 1.00 93.56 120 LEU A C 1
ATOM 951 O O . LEU A 1 120 ? 22.025 -0.982 -33.272 1.00 93.56 120 LEU A O 1
ATOM 955 N N . LYS A 1 121 ? 20.271 0.262 -32.604 1.00 94.06 121 LYS A N 1
ATOM 956 C CA . LYS A 1 121 ? 20.107 0.964 -33.882 1.00 94.06 121 LYS A CA 1
ATOM 957 C C . LYS A 1 121 ? 21.367 1.751 -34.245 1.00 94.06 121 LYS A C 1
ATOM 959 O O . LYS A 1 121 ? 21.859 1.623 -35.360 1.00 94.06 121 LYS A O 1
ATOM 964 N N . ARG A 1 122 ? 21.918 2.505 -33.291 1.00 94.69 122 ARG A N 1
ATOM 965 C CA . ARG A 1 122 ? 23.149 3.288 -33.477 1.00 94.69 122 ARG A CA 1
ATOM 966 C C . ARG A 1 122 ? 24.344 2.405 -33.842 1.00 94.69 122 ARG A C 1
ATOM 968 O O . ARG A 1 122 ? 25.106 2.749 -34.738 1.00 94.69 122 ARG A O 1
ATOM 975 N N . ILE A 1 123 ? 24.505 1.272 -33.155 1.00 92.81 123 ILE A N 1
ATOM 976 C CA . ILE A 1 123 ? 25.578 0.307 -33.438 1.00 92.81 123 ILE A CA 1
ATOM 977 C C . ILE A 1 123 ? 25.397 -0.295 -34.835 1.00 92.81 123 ILE A C 1
ATOM 979 O O . ILE A 1 123 ? 26.362 -0.381 -35.590 1.00 92.81 123 ILE A O 1
ATOM 983 N N . GLY A 1 124 ? 24.168 -0.671 -35.201 1.00 92.38 124 GLY A N 1
ATOM 984 C CA . GLY A 1 124 ? 23.855 -1.191 -36.531 1.00 92.38 124 GLY A CA 1
ATOM 985 C C . GLY A 1 124 ? 24.175 -0.190 -37.643 1.00 92.38 124 GLY A C 1
ATOM 986 O O . GLY A 1 124 ? 24.827 -0.554 -38.617 1.00 92.38 124 GLY A O 1
ATOM 987 N N . GLU A 1 125 ? 23.787 1.076 -37.478 1.00 90.38 125 GLU A N 1
ATOM 988 C CA . GLU A 1 125 ? 24.122 2.149 -38.425 1.00 90.38 125 GLU A CA 1
ATOM 989 C C . GLU A 1 125 ? 25.641 2.351 -38.550 1.00 90.38 125 GLU A C 1
ATOM 991 O O . GLU A 1 125 ? 26.156 2.452 -39.662 1.00 90.38 125 GLU A O 1
ATOM 996 N N . ALA A 1 126 ? 26.376 2.340 -37.433 1.00 88.94 126 ALA A N 1
ATOM 997 C CA . ALA A 1 126 ? 27.834 2.459 -37.446 1.00 88.94 126 ALA A CA 1
ATOM 998 C C . ALA A 1 126 ? 28.520 1.276 -38.153 1.00 88.94 126 ALA A C 1
ATOM 1000 O O . ALA A 1 126 ? 29.489 1.477 -38.884 1.00 88.94 126 ALA A O 1
ATOM 1001 N N . LEU A 1 127 ? 28.009 0.053 -37.974 1.00 89.25 127 LEU A N 1
ATOM 1002 C CA . LEU A 1 127 ? 28.547 -1.144 -38.624 1.00 89.25 127 LEU A CA 1
ATOM 1003 C C . LEU A 1 127 ? 28.338 -1.115 -40.145 1.00 89.25 127 LEU A C 1
ATOM 1005 O O . LEU A 1 127 ? 29.231 -1.511 -40.884 1.00 89.25 127 LEU A O 1
ATOM 1009 N N . VAL A 1 128 ? 27.186 -0.620 -40.610 1.00 87.94 128 VAL A N 1
ATOM 1010 C CA . VAL A 1 128 ? 26.864 -0.520 -42.046 1.00 87.94 128 VAL A CA 1
ATOM 1011 C C . VAL A 1 128 ? 27.789 0.456 -42.781 1.00 87.94 128 VAL A C 1
ATOM 1013 O O . VAL A 1 128 ? 28.085 0.234 -43.947 1.00 87.94 128 VAL A O 1
ATOM 1016 N N . ILE A 1 129 ? 28.257 1.519 -42.121 1.00 81.69 129 ILE A N 1
ATOM 1017 C CA . ILE A 1 129 ? 29.164 2.518 -42.721 1.00 81.69 129 ILE A CA 1
ATOM 1018 C C . ILE A 1 129 ? 30.628 2.022 -42.719 1.00 81.69 129 ILE A C 1
ATOM 1020 O O . ILE A 1 129 ? 31.436 2.469 -43.527 1.00 81.69 129 ILE A O 1
ATOM 1024 N N . GLY A 1 130 ? 30.991 1.108 -41.813 1.00 71.00 130 GLY A N 1
ATOM 1025 C CA . GLY A 1 130 ? 32.363 0.605 -41.666 1.00 71.00 130 GLY A CA 1
ATOM 1026 C C . GLY A 1 130 ? 32.780 -0.528 -42.617 1.00 71.00 130 GLY A C 1
ATOM 1027 O O . GLY A 1 130 ? 33.937 -0.945 -42.543 1.00 71.00 130 GLY A O 1
ATOM 1028 N N . ILE A 1 131 ? 31.873 -1.036 -43.461 1.00 55.47 131 ILE A N 1
ATOM 1029 C CA . ILE A 1 131 ? 32.103 -2.090 -44.475 1.00 55.47 131 ILE A CA 1
ATOM 1030 C C . ILE A 1 131 ? 32.095 -1.453 -45.864 1.00 55.47 131 ILE A C 1
ATOM 1032 O O . ILE A 1 131 ? 32.991 -1.800 -46.666 1.00 55.47 131 ILE A O 1
#

Secondary structure (DSSP, 8-state):
--PPP-----PPPPP----------------PPPPPPP-----------------THHHHHHHHHHHHHHHHHHHHHH-HHHHHHHHHHHHHHHHHHHHHHHHHHHHHHHHHHHHHHHHHHHHHHHHHH--

Radius of gyration: 34.02 Å; chains: 1; bounding box: 52×70×96 Å

pLDDT: mean 71.39, std 24.05, range [30.78, 98.12]

Sequence (131 aa):
MTQKSSASAVIVPINPTSTCNSTAKQSTSKVISPQPPSSASADKSPHAISDDEYDDSASESDYYFFNSQREVKKYQEKYPKKLQLVRLKVSEQEENLKLQLVQLELSEQEENLKLQRHELKRIGEALVIGI